Protein AF-L0J6B5-F1 (afdb_monomer_lite)

pLDDT: mean 93.57, std 6.0, range [73.5, 97.88]

Sequence (55 aa):
MMSTSDLVTEHDRLVRNIGTYIDDTKHDRLLAVADAIAERAHSGDPAAKDYGIYL

Structure (mmCIF, N/CA/C/O backbone):
data_AF-L0J6B5-F1
#
_entry.id   AF-L0J6B5-F1
#
loop_
_atom_site.group_PDB
_atom_site.id
_atom_site.type_symbol
_atom_site.label_atom_id
_atom_site.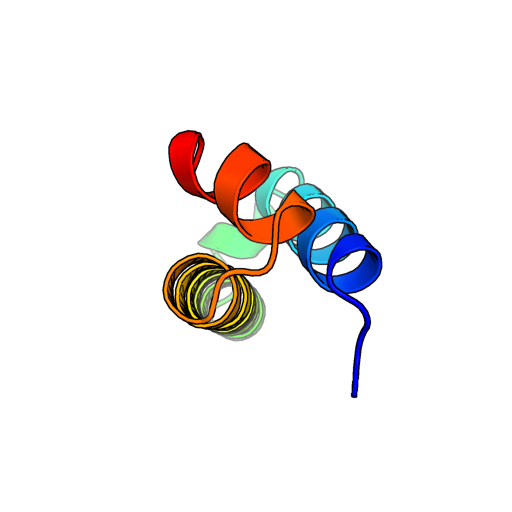label_alt_id
_atom_site.label_comp_id
_atom_site.label_asym_id
_atom_site.label_entity_id
_atom_site.label_seq_id
_atom_site.pdbx_PDB_ins_code
_atom_site.Cartn_x
_atom_site.Cartn_y
_atom_site.Cartn_z
_atom_site.occupancy
_atom_site.B_iso_or_equiv
_atom_site.auth_seq_id
_atom_site.auth_comp_id
_atom_site.auth_asym_id
_atom_site.auth_atom_id
_atom_site.pdbx_PDB_model_num
ATOM 1 N N . MET A 1 1 ? 1.131 -11.800 5.782 1.00 73.50 1 MET A N 1
ATOM 2 C CA . MET A 1 1 ? 0.530 -10.545 5.273 1.00 73.50 1 MET A CA 1
ATOM 3 C C . MET A 1 1 ? 1.210 -9.378 5.971 1.00 73.50 1 MET A C 1
ATOM 5 O O . MET A 1 1 ? 1.441 -9.498 7.165 1.00 73.50 1 MET A O 1
ATOM 9 N N . MET A 1 2 ? 1.557 -8.303 5.253 1.00 87.50 2 MET A N 1
ATOM 10 C CA . MET A 1 2 ? 2.093 -7.067 5.859 1.00 87.50 2 MET A CA 1
ATOM 11 C C . MET A 1 2 ? 1.025 -6.389 6.727 1.00 87.50 2 MET A C 1
ATOM 13 O O . MET A 1 2 ? -0.159 -6.448 6.383 1.00 87.50 2 MET A O 1
ATOM 17 N N . SER A 1 3 ? 1.409 -5.736 7.823 1.00 95.8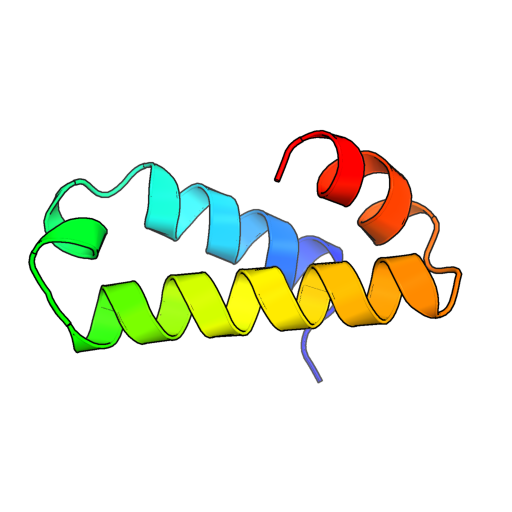8 3 SER A N 1
ATOM 18 C CA . SER A 1 3 ? 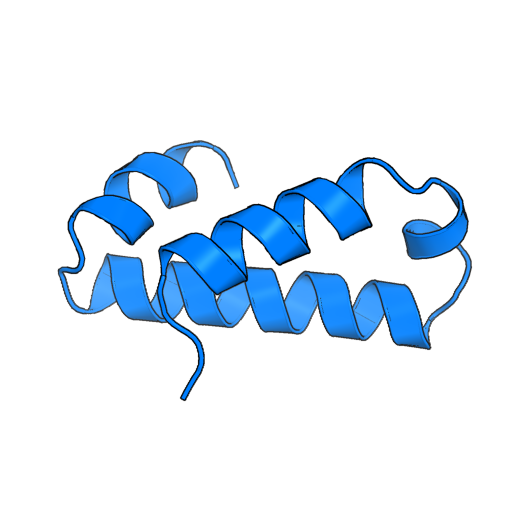0.483 -4.901 8.599 1.00 95.88 3 SER A CA 1
ATOM 19 C C . SER A 1 3 ? 0.169 -3.591 7.861 1.00 95.88 3 SER A C 1
ATOM 21 O O . SER A 1 3 ? 0.810 -3.263 6.863 1.00 95.88 3 SER A O 1
ATOM 23 N N . THR A 1 4 ? -0.854 -2.854 8.296 1.00 95.25 4 THR A N 1
ATOM 24 C CA . THR A 1 4 ? -1.230 -1.578 7.655 1.00 95.25 4 THR A CA 1
ATOM 25 C C . THR A 1 4 ? -0.149 -0.525 7.867 1.00 95.25 4 THR A C 1
ATOM 27 O O . THR A 1 4 ? 0.191 0.202 6.940 1.00 95.25 4 THR A O 1
ATOM 30 N N . SER A 1 5 ? 0.487 -0.525 9.040 1.00 95.12 5 SER A N 1
ATOM 31 C CA . SER A 1 5 ? 1.656 0.309 9.327 1.00 95.12 5 SER A CA 1
ATOM 32 C C . SER A 1 5 ? 2.845 -0.008 8.417 1.00 95.12 5 SER A C 1
ATOM 34 O O . SER A 1 5 ? 3.530 0.914 7.975 1.00 95.12 5 SER A O 1
ATOM 36 N N . ASP A 1 6 ? 3.070 -1.285 8.083 1.00 97.38 6 ASP A N 1
ATOM 37 C CA . ASP A 1 6 ? 4.135 -1.668 7.145 1.00 97.38 6 ASP A CA 1
ATOM 38 C C . ASP A 1 6 ? 3.837 -1.179 5.723 1.00 97.38 6 ASP A C 1
ATOM 40 O O . ASP A 1 6 ? 4.746 -0.730 5.030 1.00 97.38 6 ASP A O 1
ATOM 44 N N . LEU A 1 7 ? 2.572 -1.247 5.284 1.00 96.69 7 LEU A N 1
ATOM 45 C CA . LEU A 1 7 ? 2.160 -0.728 3.975 1.00 96.69 7 LEU A CA 1
ATOM 46 C C . LEU A 1 7 ? 2.359 0.787 3.891 1.00 96.69 7 LEU A C 1
ATOM 48 O O . LEU A 1 7 ? 2.954 1.263 2.932 1.00 96.69 7 LEU A O 1
ATOM 52 N N . VAL A 1 8 ? 1.926 1.529 4.912 1.00 95.56 8 VAL A N 1
ATOM 53 C CA . VAL A 1 8 ? 2.119 2.985 4.994 1.00 95.56 8 VAL A CA 1
ATOM 54 C C . VAL A 1 8 ? 3.605 3.350 4.974 1.00 95.56 8 VAL A C 1
ATOM 56 O O . VAL A 1 8 ? 4.025 4.220 4.217 1.00 95.56 8 VAL A O 1
ATOM 59 N N . THR A 1 9 ? 4.422 2.644 5.759 1.00 96.38 9 THR A N 1
ATOM 60 C CA . THR A 1 9 ? 5.874 2.877 5.807 1.00 96.38 9 THR A CA 1
ATOM 61 C C . THR A 1 9 ? 6.527 2.612 4.450 1.00 96.38 9 THR A C 1
ATOM 63 O O . THR A 1 9 ? 7.401 3.364 4.016 1.00 96.38 9 THR A O 1
ATOM 66 N N . GLU A 1 10 ? 6.104 1.553 3.761 1.00 97.06 10 GLU A N 1
ATOM 67 C CA . GLU A 1 10 ? 6.612 1.218 2.434 1.00 97.06 10 GLU A CA 1
ATOM 68 C C . GLU A 1 10 ? 6.166 2.233 1.376 1.00 97.06 10 GLU A C 1
ATOM 70 O O . GLU A 1 10 ? 6.981 2.636 0.543 1.00 97.06 10 GLU A O 1
ATOM 75 N N . HIS A 1 11 ? 4.914 2.694 1.436 1.00 96.56 11 HIS A N 1
ATOM 76 C CA . HIS A 1 11 ? 4.404 3.749 0.565 1.00 96.56 11 HIS A CA 1
ATOM 77 C C . HIS A 1 11 ? 5.238 5.029 0.716 1.00 96.56 11 HIS A C 1
ATOM 79 O O . HIS A 1 11 ? 5.801 5.525 -0.262 1.00 96.56 11 HIS A O 1
ATOM 85 N N . ASP A 1 12 ? 5.426 5.501 1.952 1.00 96.06 12 ASP A N 1
ATOM 86 C CA . ASP A 1 12 ? 6.255 6.669 2.269 1.00 96.06 12 ASP A CA 1
ATOM 87 C C . ASP A 1 12 ? 7.688 6.525 1.738 1.00 96.06 12 ASP A C 1
ATOM 89 O O . ASP A 1 12 ? 8.261 7.470 1.186 1.00 96.06 12 ASP A O 1
ATOM 93 N N . ARG A 1 13 ? 8.287 5.339 1.897 1.00 97.25 13 ARG A N 1
ATOM 94 C CA . ARG A 1 13 ? 9.642 5.048 1.412 1.00 97.25 13 ARG A CA 1
ATOM 95 C C . ARG A 1 13 ? 9.726 5.151 -0.110 1.00 97.25 13 ARG A C 1
ATOM 97 O O . ARG A 1 13 ? 10.708 5.689 -0.627 1.00 97.25 13 ARG A O 1
ATOM 104 N N . LEU A 1 14 ? 8.730 4.625 -0.820 1.00 96.69 14 LEU A N 1
ATOM 105 C CA . LEU A 1 14 ? 8.670 4.631 -2.281 1.00 96.69 14 LEU A CA 1
ATOM 106 C C . LEU A 1 14 ? 8.422 6.040 -2.825 1.00 96.69 14 LEU A C 1
ATOM 108 O O . LEU A 1 14 ? 9.170 6.468 -3.702 1.00 96.69 14 LEU A O 1
ATOM 112 N N . VAL A 1 15 ? 7.480 6.796 -2.255 1.00 95.25 15 VAL A N 1
ATOM 113 C CA . VAL A 1 15 ? 7.186 8.184 -2.660 1.00 95.25 15 VAL A CA 1
ATOM 114 C C . VAL A 1 15 ? 8.399 9.102 -2.493 1.00 95.25 15 VAL A C 1
ATOM 116 O O . VAL A 1 15 ? 8.657 9.944 -3.353 1.00 95.25 15 VAL A O 1
ATOM 119 N N . ARG A 1 16 ? 9.175 8.940 -1.412 1.00 96.12 16 ARG A N 1
ATOM 120 C CA . ARG A 1 16 ? 10.374 9.761 -1.142 1.00 96.12 16 ARG A CA 1
ATOM 121 C C . ARG A 1 16 ? 11.557 9.439 -2.056 1.00 96.12 16 ARG A C 1
ATOM 123 O O . ARG A 1 16 ? 12.495 10.231 -2.134 1.00 96.12 16 ARG A O 1
ATOM 130 N N . ASN A 1 17 ? 11.551 8.289 -2.725 1.00 95.50 17 ASN A N 1
ATOM 131 C CA . ASN A 1 17 ? 12.607 7.912 -3.653 1.00 95.50 17 ASN A CA 1
ATOM 132 C C . ASN A 1 17 ? 12.240 8.356 -5.072 1.00 95.50 17 ASN A C 1
ATOM 134 O O . ASN A 1 17 ? 11.382 7.759 -5.712 1.00 95.50 17 ASN A O 1
ATOM 138 N N . ILE A 1 18 ? 12.943 9.359 -5.604 1.00 92.25 18 ILE A N 1
ATOM 139 C CA . ILE A 1 18 ? 12.674 9.879 -6.954 1.00 92.25 18 ILE A CA 1
ATOM 140 C C . ILE A 1 18 ? 12.827 8.811 -8.048 1.00 92.25 18 ILE A C 1
ATOM 142 O O . ILE A 1 18 ? 12.126 8.849 -9.055 1.00 92.25 18 ILE A O 1
ATOM 146 N N . GLY A 1 19 ? 13.692 7.815 -7.824 1.00 94.44 19 GLY A N 1
ATOM 147 C CA . GLY A 1 19 ? 13.874 6.693 -8.738 1.00 94.44 19 GLY A CA 1
ATOM 148 C C . GLY A 1 19 ? 12.643 5.793 -8.845 1.00 94.44 19 GLY A C 1
ATOM 149 O O . GLY A 1 19 ? 12.546 5.043 -9.807 1.00 94.44 19 GLY A O 1
ATOM 150 N N . THR A 1 20 ? 11.694 5.874 -7.909 1.00 96.56 20 THR A N 1
ATOM 151 C CA . THR A 1 20 ? 10.436 5.116 -7.954 1.00 96.56 20 THR A CA 1
ATOM 152 C C . THR A 1 20 ? 9.574 5.484 -9.156 1.00 96.56 20 THR A C 1
ATOM 154 O O . THR A 1 20 ? 8.897 4.620 -9.684 1.00 96.56 20 THR A O 1
ATOM 157 N N . TYR A 1 21 ? 9.603 6.737 -9.613 1.00 92.94 21 TYR A N 1
ATOM 158 C CA . TYR A 1 21 ? 8.773 7.194 -10.738 1.00 92.94 21 TYR A CA 1
ATOM 159 C C . TYR A 1 21 ? 9.416 6.965 -12.112 1.00 92.94 21 TYR A C 1
ATOM 161 O O . TYR A 1 21 ? 8.813 7.273 -13.132 1.00 92.94 21 TYR A O 1
ATOM 169 N N . ILE A 1 22 ? 10.660 6.485 -12.130 1.00 95.56 22 ILE A N 1
ATOM 170 C CA . ILE A 1 22 ? 11.445 6.236 -13.348 1.00 95.56 22 ILE A CA 1
ATOM 171 C C . ILE A 1 22 ? 11.639 4.729 -13.553 1.00 95.56 22 ILE A C 1
ATOM 173 O O . ILE A 1 22 ? 11.747 4.256 -14.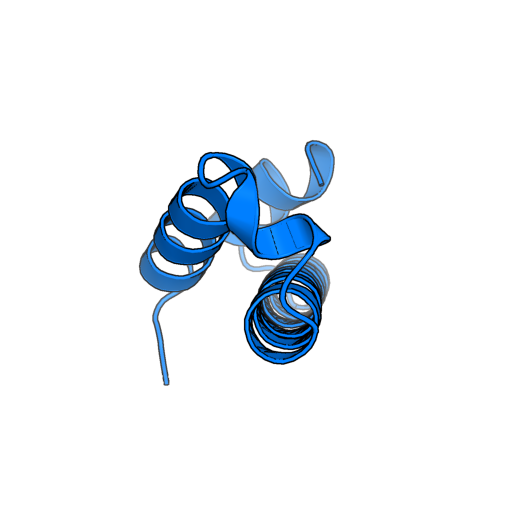677 1.00 95.56 22 ILE A O 1
ATOM 177 N N . ASP A 1 23 ? 11.729 3.979 -12.456 1.00 97.25 23 ASP A N 1
ATOM 178 C CA . ASP A 1 23 ? 11.860 2.529 -12.450 1.00 97.25 23 ASP A CA 1
ATOM 179 C C . ASP A 1 23 ? 10.470 1.889 -12.398 1.00 97.25 23 ASP A C 1
ATOM 181 O O . ASP A 1 23 ? 9.820 1.914 -11.352 1.00 97.25 23 ASP A O 1
ATOM 185 N N . ASP A 1 24 ? 10.040 1.297 -13.513 1.00 96.56 24 ASP A N 1
ATOM 186 C CA . ASP A 1 24 ? 8.713 0.684 -13.658 1.00 96.56 24 ASP A CA 1
ATOM 187 C C . ASP A 1 24 ? 8.410 -0.337 -12.552 1.00 96.56 24 ASP A C 1
ATOM 189 O O . ASP A 1 24 ? 7.309 -0.365 -12.014 1.00 96.56 24 ASP A O 1
ATOM 193 N N . THR A 1 25 ? 9.401 -1.125 -12.117 1.00 97.69 25 THR A N 1
ATOM 194 C CA . THR A 1 25 ? 9.193 -2.123 -11.054 1.00 97.69 25 THR A CA 1
ATOM 195 C C . THR A 1 25 ? 8.899 -1.461 -9.709 1.00 97.69 25 THR A C 1
ATOM 197 O O . THR A 1 25 ? 8.059 -1.934 -8.938 1.00 97.69 25 THR A O 1
ATOM 200 N N . LYS A 1 26 ? 9.588 -0.362 -9.392 1.00 96.75 26 LYS A N 1
ATOM 201 C CA . LYS A 1 26 ? 9.305 0.412 -8.177 1.00 96.75 26 LYS A CA 1
ATOM 202 C C . LYS A 1 26 ? 7.985 1.169 -8.291 1.00 96.75 26 LYS A C 1
ATOM 204 O O . LYS A 1 26 ? 7.288 1.275 -7.283 1.00 96.75 26 LYS A O 1
ATOM 209 N N . HIS A 1 27 ? 7.641 1.660 -9.479 1.00 97.19 27 HIS A N 1
ATOM 210 C CA . HIS A 1 27 ? 6.374 2.340 -9.723 1.00 97.19 27 HIS A CA 1
ATOM 211 C C . HIS A 1 27 ? 5.188 1.386 -9.549 1.00 97.19 27 HIS A C 1
ATOM 213 O O . HIS A 1 27 ? 4.284 1.668 -8.765 1.00 97.19 27 HIS A O 1
ATOM 219 N N . ASP A 1 28 ? 5.248 0.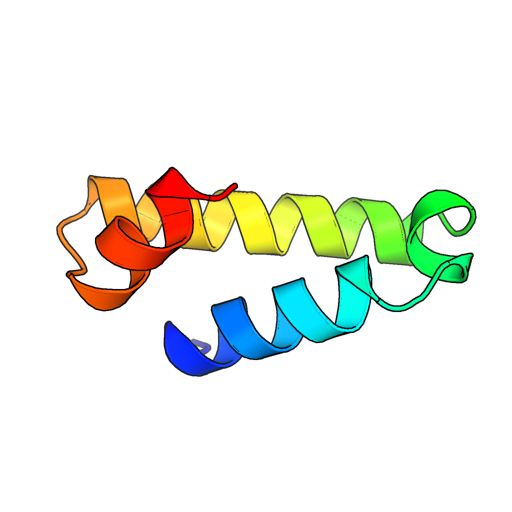201 -10.156 1.00 97.88 28 ASP A N 1
ATOM 220 C CA . ASP A 1 28 ? 4.243 -0.852 -9.987 1.00 97.88 28 ASP A CA 1
ATOM 221 C C . ASP A 1 28 ? 4.108 -1.262 -8.519 1.00 97.88 28 ASP A C 1
ATOM 223 O O . ASP A 1 28 ? 3.007 -1.480 -8.007 1.00 97.88 28 ASP A O 1
ATOM 227 N N . ARG A 1 29 ? 5.232 -1.322 -7.793 1.00 97.56 29 ARG A N 1
ATOM 228 C CA . ARG A 1 29 ? 5.215 -1.602 -6.356 1.00 97.56 29 ARG A CA 1
ATOM 229 C C . ARG A 1 29 ? 4.517 -0.496 -5.564 1.00 97.56 29 ARG A C 1
ATOM 231 O O . ARG A 1 29 ? 3.791 -0.824 -4.628 1.00 97.56 29 ARG A O 1
ATOM 238 N N . LEU A 1 30 ? 4.737 0.772 -5.909 1.00 97.06 30 LEU A N 1
ATOM 239 C CA . LEU A 1 30 ? 4.069 1.910 -5.276 1.00 97.06 30 LEU A CA 1
ATOM 240 C C . LEU A 1 30 ? 2.550 1.817 -5.467 1.00 97.06 30 LEU A C 1
ATOM 242 O O . LEU A 1 30 ? 1.820 1.900 -4.481 1.00 97.06 30 LEU A O 1
ATOM 246 N N . LEU A 1 31 ? 2.096 1.560 -6.697 1.00 96.62 31 LEU A N 1
ATOM 247 C CA . LEU A 1 31 ? 0.675 1.394 -7.017 1.00 96.62 31 LEU A CA 1
ATOM 248 C C . LEU A 1 31 ? 0.057 0.218 -6.252 1.00 96.62 31 LEU A C 1
ATOM 250 O O . LEU A 1 31 ? -0.955 0.385 -5.581 1.00 96.62 31 LEU A O 1
ATOM 254 N N . ALA A 1 32 ? 0.720 -0.940 -6.237 1.00 97.50 32 ALA A N 1
ATOM 255 C CA . ALA A 1 32 ? 0.228 -2.112 -5.513 1.00 97.50 32 ALA A CA 1
ATOM 256 C C . ALA A 1 32 ? 0.124 -1.886 -3.992 1.00 97.50 32 ALA A C 1
ATOM 258 O O . ALA A 1 32 ? -0.753 -2.442 -3.330 1.00 97.50 32 ALA A O 1
ATOM 259 N N . V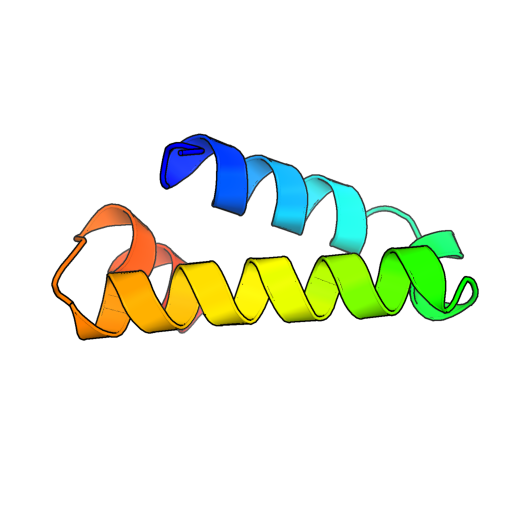AL A 1 33 ? 1.032 -1.095 -3.410 1.00 97.19 33 VAL A N 1
ATOM 260 C CA . VAL A 1 33 ? 0.962 -0.729 -1.988 1.00 97.19 33 VAL A CA 1
ATOM 261 C C . VAL A 1 33 ? -0.186 0.251 -1.739 1.00 97.19 33 VAL A C 1
ATOM 263 O O . VAL A 1 33 ? -0.908 0.074 -0.757 1.00 97.19 33 VAL A O 1
ATOM 266 N N . ALA A 1 34 ? -0.381 1.239 -2.615 1.00 95.94 34 ALA A N 1
ATOM 267 C CA . ALA A 1 34 ? -1.492 2.183 -2.523 1.00 95.94 34 ALA A CA 1
ATOM 268 C C . ALA A 1 34 ? -2.852 1.468 -2.618 1.00 95.94 34 ALA A C 1
ATOM 270 O O . ALA A 1 34 ? -3.706 1.674 -1.754 1.00 95.94 34 ALA A O 1
ATOM 271 N N . ASP A 1 35 ? -3.013 0.547 -3.572 1.00 96.19 35 ASP A N 1
ATOM 272 C CA . ASP A 1 35 ? -4.223 -0.270 -3.723 1.00 96.19 35 ASP A CA 1
ATOM 273 C C . ASP A 1 35 ? -4.502 -1.102 -2.463 1.00 96.19 35 ASP A C 1
ATOM 275 O O . ASP A 1 35 ? -5.617 -1.102 -1.941 1.00 96.19 35 ASP A O 1
ATOM 279 N N . ALA A 1 36 ? -3.475 -1.741 -1.892 1.00 96.06 36 ALA A N 1
ATOM 280 C CA . ALA A 1 36 ? -3.627 -2.517 -0.662 1.00 96.06 36 ALA A CA 1
ATOM 281 C C . ALA A 1 36 ? -4.049 -1.656 0.546 1.00 96.06 36 ALA A C 1
ATOM 283 O O . ALA A 1 36 ? -4.761 -2.138 1.432 1.00 96.06 36 ALA A O 1
ATOM 284 N N . ILE A 1 37 ? -3.615 -0.392 0.611 1.00 96.06 37 ILE A N 1
ATOM 285 C CA . ILE A 1 37 ? -4.074 0.554 1.638 1.00 96.06 37 ILE A CA 1
ATOM 286 C C . ILE A 1 37 ? -5.536 0.936 1.377 1.00 96.06 37 ILE A C 1
ATOM 288 O O . ILE A 1 37 ? -6.347 0.890 2.305 1.00 96.06 37 ILE A O 1
ATOM 292 N N . ALA A 1 38 ? -5.900 1.242 0.130 1.00 94.75 38 ALA A N 1
ATOM 293 C CA . ALA A 1 38 ? -7.266 1.594 -0.251 1.00 94.75 38 ALA A CA 1
ATOM 294 C C . ALA A 1 38 ? -8.265 0.460 0.043 1.00 94.75 38 ALA A C 1
ATOM 296 O O . ALA A 1 38 ? -9.325 0.701 0.625 1.00 94.75 38 ALA A O 1
ATOM 297 N N . GLU A 1 39 ? -7.912 -0.792 -0.260 1.00 95.56 39 GLU A N 1
ATOM 298 C CA . GLU A 1 39 ? -8.727 -1.972 0.058 1.00 95.56 39 GLU A CA 1
ATOM 299 C C . GLU A 1 39 ? -8.975 -2.116 1.565 1.00 95.56 39 GLU A C 1
ATOM 301 O O . GLU A 1 39 ? -10.092 -2.419 2.002 1.00 95.56 39 GLU A O 1
ATOM 306 N N . ARG A 1 40 ? -7.956 -1.865 2.393 1.00 95.56 40 ARG A N 1
ATOM 307 C CA . ARG A 1 40 ? -8.092 -1.921 3.857 1.00 95.56 40 ARG A CA 1
ATOM 308 C C . ARG A 1 40 ? -8.925 -0.777 4.400 1.00 95.56 40 ARG A C 1
ATOM 310 O O . ARG A 1 40 ? -9.757 -1.004 5.280 1.00 95.56 40 ARG A O 1
ATOM 317 N N . ALA A 1 41 ? -8.753 0.422 3.849 1.00 95.25 41 ALA A N 1
ATOM 318 C CA . ALA A 1 41 ? -9.583 1.568 4.184 1.00 95.25 41 ALA A CA 1
ATOM 319 C C . ALA A 1 41 ? -11.057 1.270 3.872 1.00 95.25 41 ALA A C 1
ATOM 321 O O . ALA A 1 41 ? -11.930 1.475 4.721 1.00 95.25 41 ALA A O 1
ATOM 322 N N . HIS A 1 42 ? -11.326 0.690 2.697 1.00 93.88 42 HIS A N 1
ATOM 323 C CA . HIS A 1 42 ? -12.660 0.243 2.299 1.00 93.88 42 HIS A CA 1
ATOM 324 C C . HIS A 1 42 ? -13.212 -0.846 3.234 1.00 93.88 42 HIS A C 1
ATOM 326 O O . HIS A 1 42 ? -14.379 -0.800 3.619 1.00 93.88 42 HIS A O 1
ATOM 332 N N . SER A 1 43 ? -12.355 -1.766 3.682 1.00 94.94 43 SER A N 1
ATOM 333 C CA . SER A 1 43 ? -12.698 -2.850 4.616 1.00 94.94 43 SER A CA 1
ATOM 334 C C . SER A 1 43 ? -12.890 -2.394 6.068 1.00 94.94 43 SER A C 1
ATOM 336 O O . SER A 1 43 ? -13.287 -3.191 6.917 1.00 94.94 43 SER A O 1
ATOM 338 N N . GLY A 1 44 ? -12.631 -1.121 6.378 1.00 94.62 44 GLY A N 1
ATOM 339 C CA . GLY A 1 44 ? -12.880 -0.554 7.699 1.00 94.62 44 GLY A CA 1
ATOM 340 C C . GLY A 1 44 ? -11.663 -0.414 8.609 1.00 94.62 44 GLY A C 1
ATOM 341 O O . GLY A 1 44 ? -11.860 0.002 9.748 1.00 94.62 44 GLY A O 1
ATOM 342 N N . ASP A 1 45 ? -10.445 -0.706 8.143 1.00 96.00 45 ASP A N 1
ATOM 343 C CA . ASP A 1 45 ? -9.218 -0.507 8.927 1.00 96.00 45 ASP A CA 1
ATOM 344 C C . ASP A 1 45 ? -9.027 0.994 9.236 1.00 96.00 45 ASP A C 1
ATOM 346 O O . ASP A 1 45 ? -8.860 1.787 8.302 1.00 96.00 45 ASP A O 1
ATOM 350 N N . PRO A 1 46 ? -9.053 1.412 10.518 1.00 93.19 46 PRO A N 1
ATOM 351 C CA . PRO A 1 46 ? -8.931 2.820 10.885 1.00 93.19 46 PRO A CA 1
ATOM 352 C C . PRO A 1 46 ? -7.606 3.450 10.446 1.00 93.19 46 PRO A C 1
ATOM 354 O O . PRO A 1 46 ? -7.606 4.566 9.937 1.00 93.19 46 PRO A O 1
ATOM 357 N N . ALA A 1 47 ? -6.490 2.726 10.569 1.00 90.94 47 ALA A N 1
ATOM 358 C CA . ALA A 1 47 ? -5.175 3.248 10.201 1.00 90.94 47 ALA A CA 1
ATOM 359 C C . ALA A 1 47 ? -5.057 3.445 8.683 1.00 90.94 47 ALA A C 1
ATOM 361 O O . ALA A 1 47 ? -4.449 4.409 8.222 1.00 90.94 47 ALA A O 1
ATOM 362 N N . ALA A 1 48 ? -5.672 2.553 7.902 1.00 94.12 48 ALA A N 1
ATOM 363 C CA . ALA A 1 48 ? -5.726 2.696 6.452 1.00 94.12 48 ALA A CA 1
ATOM 364 C C . ALA A 1 48 ? -6.669 3.826 6.023 1.00 94.12 48 ALA A C 1
ATOM 366 O O . ALA A 1 48 ? -6.355 4.537 5.076 1.00 94.12 48 ALA A O 1
ATOM 367 N N . LYS A 1 49 ? -7.808 4.014 6.706 1.00 93.62 49 LYS A N 1
ATOM 368 C CA . LYS A 1 49 ? -8.744 5.118 6.432 1.00 93.62 49 LYS A CA 1
ATOM 369 C C . LYS A 1 49 ? -8.106 6.479 6.651 1.00 93.62 49 LYS A C 1
ATOM 371 O O . LYS A 1 49 ? -8.232 7.336 5.784 1.00 93.62 49 LYS A O 1
ATOM 376 N N . ASP A 1 50 ? -7.416 6.652 7.775 1.00 90.75 50 ASP A N 1
ATOM 377 C CA . ASP A 1 50 ? -6.740 7.909 8.087 1.00 90.75 50 ASP A CA 1
ATOM 378 C C . ASP A 1 50 ? -5.685 8.236 7.028 1.00 90.75 50 ASP A C 1
ATOM 380 O O . ASP A 1 50 ? -5.589 9.378 6.590 1.00 90.75 50 ASP A O 1
ATOM 384 N N . TYR A 1 51 ? -4.931 7.232 6.571 1.00 87.25 51 TYR A N 1
ATOM 385 C CA . TYR A 1 51 ? -3.900 7.427 5.556 1.00 87.25 51 TYR A CA 1
ATOM 386 C C . TYR A 1 51 ? -4.465 7.589 4.137 1.00 87.25 51 TYR A C 1
ATOM 388 O O . TYR A 1 51 ? -3.993 8.433 3.383 1.00 87.25 51 TYR A O 1
ATOM 396 N N . GLY A 1 52 ? -5.499 6.828 3.773 1.00 80.38 52 GLY A N 1
ATOM 397 C CA . GLY A 1 52 ? -6.110 6.846 2.442 1.00 80.38 52 GLY A CA 1
ATOM 398 C C . GLY A 1 52 ? -6.776 8.170 2.065 1.00 80.38 52 GLY A C 1
ATOM 399 O O . GLY A 1 52 ? -6.995 8.409 0.888 1.00 80.38 52 GLY A O 1
ATOM 400 N N . ILE A 1 53 ? -7.056 9.054 3.031 1.00 78.00 53 ILE A N 1
ATOM 401 C CA . ILE A 1 53 ? -7.492 10.439 2.767 1.00 78.00 53 ILE A CA 1
ATOM 402 C C . ILE A 1 53 ? -6.376 11.270 2.098 1.00 78.00 53 ILE A C 1
ATOM 404 O O . ILE A 1 53 ? -6.669 12.269 1.443 1.00 78.00 53 ILE A O 1
ATOM 408 N N . TYR A 1 54 ? -5.112 10.874 2.270 1.00 73.56 54 TYR A N 1
ATOM 409 C CA . TYR A 1 54 ? -3.927 11.586 1.779 1.00 73.56 54 TYR A CA 1
ATOM 410 C C . TYR A 1 54 ? -3.260 10.933 0.558 1.00 73.56 54 TYR A C 1
ATOM 412 O O . TYR A 1 54 ? -2.272 11.481 0.065 1.00 73.56 54 TYR A O 1
ATOM 420 N N . LEU A 1 55 ? -3.763 9.775 0.112 1.00 74.88 55 LEU A N 1
ATOM 421 C CA . LEU A 1 55 ? -3.375 9.112 -1.140 1.00 74.88 55 LEU A CA 1
ATOM 422 C C . LEU A 1 55 ? -4.090 9.765 -2.329 1.00 74.88 55 LEU A C 1
ATOM 424 O O . LEU A 1 55 ? -3.409 9.995 -3.352 1.00 74.88 55 LEU A O 1
#

Foldseek 3Di:
DDDLVRLVVLLVVLVPDPCLVVDVVSVVVNVVSLVVLVVVLVVPPPSSVVCNVVD

Secondary structure (DSSP, 8-state):
---HHHHHHHHHHHHH-GGGGTSHHHHHHHHHHHHHHHHHHHTT-HHHHHHHT--

Radius of gyration: 10.99 Å; chains: 1; bounding box: 27×22×24 Å